Protein 5N85 (pdb70)

Radius of gyration: 13.78 Å; Cα contacts (8 Å, |Δi|>4): 335; chains: 2; bounding box: 25×38×35 Å

CATH classification: 2.40.50.140

InterPro domains:
  IPR004365 OB-fold nucleic acid binding domain, AA-tRNA synthetase-type [PF01336] (197-278)
  IPR004591 Replication factor A protein 1 [TIGR00617] (4-611)
  IPR007199 Replication factor-A protein 1, N-terminal [PF04057] (5-104)
  IPR007199 Replication factor-A protein 1, N-terminal [cd04477] (8-103)
  IPR012340 Nucleic acid-binding, OB-fold [G3DSA:2.40.50.140] (3-120)
  IPR012340 Nucleic acid-binding, OB-fold [G3DSA:2.40.50.140] (183-292)
  IPR012340 Nucleic acid-binding, OB-fold [G3DSA:2.40.50.140] (297-422)
  IPR012340 Nucleic acid-binding, OB-fold [G3DSA:2.40.50.140] (423-612)
  IPR012340 Nucleic acid-binding, OB-fold [SSF50249] (1-114)
  IPR012340 Nucleic acid-binding, OB-fold [SSF50249] (183-293)
  IPR012340 Nucleic acid-binding, OB-fold [SSF50249] (299-423)
  IPR012340 Nucleic acid-binding, OB-fold [SSF50249] (440-612)
  IPR013955 Replication factor A, C-terminal [PF08646] (461-606)
  IPR031657 Replication protein A, OB domain [PF16900] (305-402)
  IPR047192 Replication factor A, C-terminal, eukaryotes [cd04476] (447-611)

Organism: Homo sapiens (NCBI:txid9606)

GO terms:
  GO:0035861 site of double-strand break (C, IDA)
  GO:1990166 protein localization to site of double-strand break (P, IDA)
  GO:0140463 chromatin-protein adaptor activity (F, IDA)
  GO:0006281 DNA repair (P, IMP)
  GO:0016605 PML body (C, IDA)
  GO:0034502 protein localization to chromosome (P, IDA)
  GO:0005634 nucleus (C, IDA)
  GO:0003684 damaged DNA binding (F, IDA)
  GO:0003697 single-stranded DNA binding (F, IDA)
  GO:0005662 DNA replication factor A complex (C, IDA)
  GO:0006284 base-excision repair (P, IDA)
  GO:0005634 nucleus (C, EXP)
  GO:0006260 DNA replication (P, IMP)
  GO:0006289 nucleotide-excision repair (P, IMP)
  GO:0006298 mismatch repair (P, IMP)
  GO:0000723 telomere maintenance (P, IMP)
  GO:0000724 double-strand break repair via homologous recombination (P, IMP)
  GO:0005515 protein binding (F, IPI)
  GO:0006261 DNA-templated DNA replication (P, TAS)
  GO:0006310 DNA recombination (P, TAS)

Structure (mmCIF, N/CA/C/O backbone):
data_5N85
#
_entry.id   5N85
#
_cell.length_a   37.860
_cell.length_b   53.090
_cell.length_c   54.630
_cell.angle_alpha   90.000
_cell.angle_beta   90.000
_cell.angle_gamma   90.000
#
_symmetry.space_group_name_H-M   'P 21 21 21'
#
loop_
_entity.id
_entity.type
_entity.pdbx_description
1 polymer 'Replication protein A 70 kDa DNA-binding subunit'
2 polymer 'DNA-directed primase/polymerase protein'
3 water water
#
loop_
_atom_site.group_PDB
_atom_site.id
_atom_site.type_symbol
_atom_site.label_atom_id
_atom_site.label_alt_id
_atom_site.label_comp_id
_atom_site.label_asym_id
_atom_site.label_entity_id
_atom_site.label_seq_id
_atom_site.pdbx_PDB_ins_code
_atom_site.Cartn_x
_atom_site.Cartn_y
_atom_site.Cartn_z
_atom_site.occupancy
_atom_site.B_iso_or_equiv
_atom_site.auth_seq_id
_atom_site.auth_comp_id
_atom_site.auth_asym_id
_atom_site.auth_atom_id
_atom_site.pdbx_PDB_model_num
ATOM 1 N N . HIS A 1 3 ? 12.325 -19.863 -14.218 1.00 32.71 0 HIS A N 1
ATOM 2 C CA . HIS A 1 3 ? 11.594 -18.806 -14.906 1.00 30.51 0 HIS A CA 1
ATOM 3 C C . HIS A 1 3 ? 10.638 -18.117 -13.927 0.90 22.97 0 HIS A C 1
ATOM 4 O O . HIS A 1 3 ? 9.444 -17.989 -14.195 0.82 19.80 0 HIS A O 1
ATOM 11 N N . MET A 1 4 ? 11.181 -17.667 -12.790 1.00 16.76 1 MET A N 1
ATOM 12 C CA A MET A 1 4 ? 10.324 -17.087 -11.763 0.70 15.23 1 MET A CA 1
ATOM 13 C CA B MET A 1 4 ? 10.358 -17.063 -11.744 0.30 15.40 1 MET A CA 1
ATOM 14 C C . MET A 1 4 ? 9.675 -15.793 -12.228 1.00 15.07 1 MET A C 1
ATOM 15 O O . MET A 1 4 ? 8.556 -15.478 -11.806 1.00 13.33 1 MET A O 1
ATOM 24 N N . VAL A 1 5 ? 10.345 -15.034 -13.101 1.00 7.35 2 VAL A N 1
ATOM 25 C CA . VAL A 1 5 ? 9.775 -13.781 -13.577 1.00 10.59 2 VAL A CA 1
ATOM 26 C C . VAL A 1 5 ? 8.500 -14.019 -14.375 1.00 11.39 2 VAL A C 1
ATOM 27 O O . VAL A 1 5 ? 7.682 -13.104 -14.520 1.00 9.36 2 VAL A O 1
ATOM 31 N N . GLY A 1 6 ? 8.300 -15.237 -14.883 1.00 12.17 3 GLY A N 1
ATOM 32 C CA . GLY A 1 6 ? 7.055 -15.583 -15.548 1.00 11.93 3 GLY A CA 1
ATOM 33 C C . GLY A 1 6 ? 5.836 -15.538 -14.649 1.00 8.00 3 GLY A C 1
ATOM 34 O O . GLY A 1 6 ? 4.710 -15.531 -15.158 1.00 8.90 3 GLY A O 1
ATOM 35 N N . GLN A 1 7 ? 6.035 -15.505 -13.333 1.00 11.05 4 GLN A N 1
ATOM 36 C CA . GLN A 1 7 ? 4.931 -15.399 -12.392 1.00 10.54 4 GLN A CA 1
ATOM 37 C C . GLN A 1 7 ? 4.385 -13.981 -12.272 1.00 8.92 4 GLN A C 1
ATOM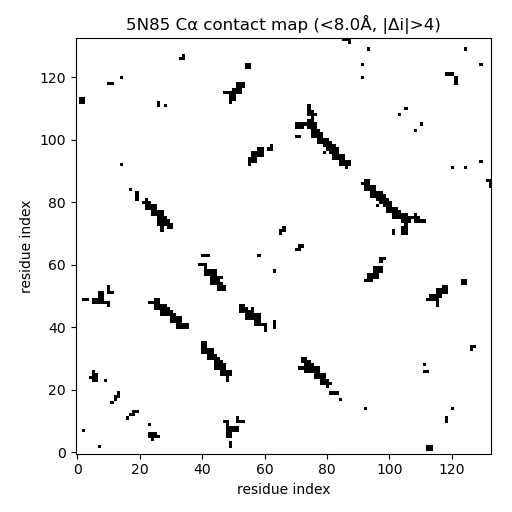 38 O O . GLN A 1 7 ? 3.306 -13.803 -11.696 1.00 9.20 4 GLN A O 1
ATOM 44 N N . LEU A 1 8 ? 5.092 -12.983 -12.801 1.00 7.85 5 LEU A N 1
ATOM 45 C CA . LEU A 1 8 ? 4.758 -11.577 -12.619 1.00 8.78 5 LEU A CA 1
ATOM 46 C C . LEU A 1 8 ? 4.254 -10.975 -13.927 1.00 8.15 5 LEU A C 1
ATOM 47 O O . LEU A 1 8 ? 4.662 -11.388 -15.016 1.00 9.24 5 LEU A O 1
ATOM 52 N N . SER A 1 9 ? 3.360 -9.991 -13.805 1.00 5.83 6 SER A N 1
ATOM 53 C CA . SER A 1 9 ? 2.746 -9.324 -14.955 1.00 9.85 6 SER A CA 1
ATOM 54 C C . SER A 1 9 ? 3.736 -8.325 -15.549 1.00 10.11 6 SER A C 1
ATOM 55 O O . SER A 1 9 ? 3.607 -7.108 -15.400 1.00 8.69 6 SER A O 1
ATOM 58 N N . ARG A 1 10 ? 4.739 -8.856 -16.249 1.00 6.13 7 ARG A N 1
ATOM 59 C CA . ARG A 1 10 ? 5.755 -8.003 -16.860 1.00 7.45 7 ARG A CA 1
ATOM 60 C C . ARG A 1 10 ? 5.115 -7.012 -17.823 1.00 9.42 7 ARG A C 1
ATOM 61 O O . ARG A 1 10 ? 4.373 -7.402 -18.727 1.00 8.65 7 ARG A O 1
ATOM 69 N N . GLY A 1 11 ? 5.410 -5.727 -17.621 1.00 9.30 8 GLY A N 1
ATOM 70 C CA . GLY A 1 11 ? 4.844 -4.656 -18.409 1.00 9.92 8 GLY A CA 1
ATOM 71 C C . GLY A 1 11 ? 3.621 -4.001 -17.804 1.00 13.14 8 GLY A C 1
ATOM 72 O O . GLY A 1 11 ? 3.146 -2.994 -18.345 1.00 11.38 8 GLY A O 1
ATOM 73 N N . ALA A 1 12 ? 3.093 -4.541 -16.702 1.00 6.10 9 ALA A N 1
ATOM 74 C CA . ALA A 1 12 ? 1.909 -3.947 -16.090 1.00 6.73 9 ALA A CA 1
ATOM 75 C C . ALA A 1 12 ? 2.188 -2.535 -15.592 1.00 8.45 9 ALA A C 1
ATOM 76 O O . ALA A 1 12 ? 1.340 -1.645 -15.721 1.00 11.19 9 ALA A O 1
ATOM 78 N N . ILE A 1 13 ? 3.367 -2.310 -15.010 1.00 8.73 10 ILE A N 1
ATOM 79 C CA . ILE A 1 13 ? 3.681 -0.986 -14.478 1.00 9.07 10 ILE A CA 1
ATOM 80 C C . ILE A 1 13 ? 3.672 0.047 -15.598 1.00 9.37 10 ILE A C 1
ATOM 81 O O . ILE A 1 13 ? 3.053 1.111 -15.480 1.00 10.79 10 ILE A O 1
ATOM 86 N N . ALA A 1 14 ? 4.321 -0.270 -16.721 1.00 10.28 11 ALA A N 1
ATOM 87 C CA . ALA A 1 14 ? 4.322 0.652 -17.853 1.00 12.83 11 ALA A CA 1
ATOM 88 C C . ALA A 1 14 ? 2.912 0.883 -18.384 1.00 12.44 11 ALA A C 1
ATOM 89 O O . ALA A 1 14 ? 2.556 2.010 -18.746 1.00 11.48 11 ALA A O 1
ATOM 91 N N . ALA A 1 15 ? 2.091 -0.170 -18.435 1.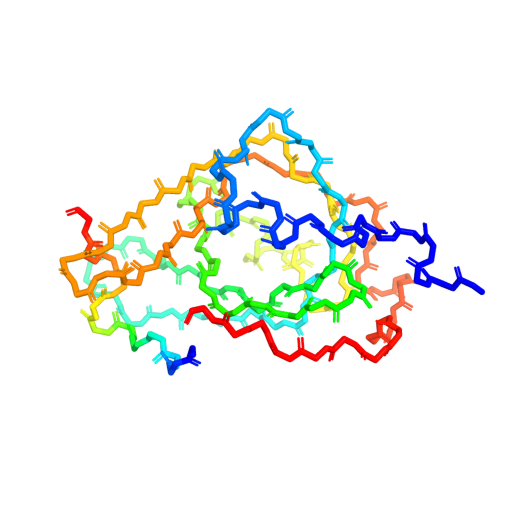00 11.22 12 ALA A N 1
ATOM 92 C CA . ALA A 1 15 ? 0.718 -0.010 -18.909 1.00 11.91 12 ALA A CA 1
ATOM 93 C C . ALA A 1 15 ? -0.083 0.905 -17.990 1.00 12.61 12 ALA A C 1
ATOM 94 O O . ALA A 1 15 ? -0.878 1.729 -18.458 1.00 13.94 12 ALA A O 1
ATOM 96 N N . ILE A 1 16 ? 0.110 0.771 -16.677 1.00 6.55 13 ILE A N 1
ATOM 97 C CA . ILE A 1 16 ? -0.588 1.635 -15.729 1.00 13.70 13 ILE A CA 1
ATOM 98 C C . ILE A 1 16 ? -0.146 3.080 -15.907 1.00 16.67 13 ILE A C 1
ATOM 99 O O . ILE A 1 16 ? -0.971 3.995 -16.011 1.00 15.20 13 ILE A O 1
ATOM 104 N N . MET A 1 17 ? 1.168 3.303 -15.958 1.00 12.65 14 MET A N 1
ATOM 105 C CA . MET A 1 17 ? 1.700 4.660 -15.956 1.00 14.01 14 MET A CA 1
ATOM 106 C C . MET A 1 17 ? 1.554 5.351 -17.307 1.00 17.46 14 MET A C 1
ATOM 107 O O . MET A 1 17 ? 1.380 6.574 -17.350 1.00 20.39 14 MET A O 1
ATOM 112 N N . GLN A 1 18 ? 1.618 4.603 -18.409 1.00 17.27 15 GLN A N 1
ATOM 113 C CA . GLN A 1 18 ? 1.566 5.213 -19.734 1.00 24.65 15 GLN A CA 1
ATOM 114 C C . GLN A 1 18 ? 0.157 5.251 -20.315 1.00 29.04 15 GLN A C 1
ATOM 115 O O . GLN A 1 18 ? -0.240 6.263 -20.901 1.00 33.65 15 GLN A O 1
ATOM 121 N N . LYS A 1 19 ? -0.608 4.170 -20.174 1.00 28.13 16 LYS A N 1
ATOM 122 C CA . LYS A 1 19 ? -1.930 4.086 -20.780 1.00 27.74 16 LYS A CA 1
ATOM 123 C C . LYS A 1 19 ? -3.058 4.459 -19.829 1.00 26.64 16 LYS A C 1
ATOM 124 O O . LYS A 1 19 ? -4.189 4.650 -20.28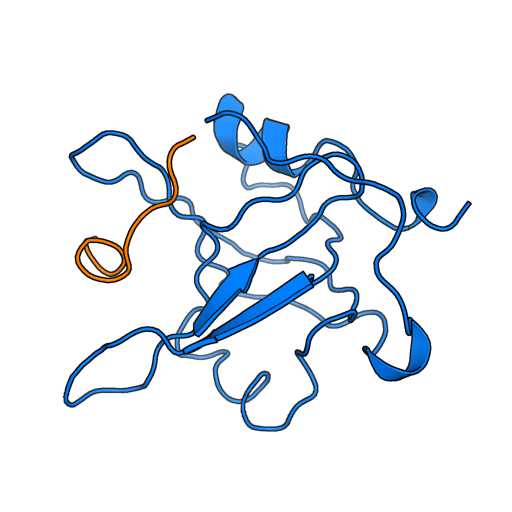5 1.00 28.80 16 LYS A O 1
ATOM 130 N N . GLY A 1 20 ? -2.786 4.572 -18.532 1.00 25.58 17 GLY A N 1
ATOM 131 C CA . GLY A 1 20 ? -3.862 4.754 -17.580 1.00 25.71 17 GLY A CA 1
ATOM 132 C C . GLY A 1 20 ? -4.750 3.546 -17.414 1.00 26.41 17 GLY A C 1
ATOM 133 O O . GLY A 1 20 ? -5.818 3.656 -16.803 1.00 25.28 17 GLY A O 1
ATOM 134 N N . ASP A 1 21 ? -4.339 2.400 -17.954 1.00 27.21 18 ASP A N 1
ATOM 135 C CA . ASP A 1 21 ? -5.084 1.154 -17.839 1.00 29.13 18 ASP A CA 1
ATOM 136 C C . ASP A 1 21 ? -5.315 0.798 -16.379 1.00 29.77 18 ASP A C 1
ATOM 137 O O . ASP A 1 21 ? -4.361 0.636 -15.612 1.00 30.17 18 ASP A O 1
ATOM 142 N N . THR A 1 22 ? -6.588 0.686 -15.990 1.00 28.76 19 THR A N 1
ATOM 143 C CA . THR A 1 22 ? -6.938 0.229 -14.651 1.00 33.55 19 THR A CA 1
ATOM 144 C C . THR A 1 22 ? -7.921 -0.936 -14.666 1.00 32.13 19 THR A C 1
ATOM 145 O O . THR A 1 22 ? -8.457 -1.290 -13.610 1.00 33.83 19 THR A O 1
ATOM 149 N N . ASN A 1 23 ? -8.170 -1.542 -15.826 1.00 28.46 20 ASN A N 1
ATOM 150 C CA . ASN A 1 23 ? -8.980 -2.750 -15.902 1.00 28.83 20 ASN A CA 1
ATOM 151 C C . ASN A 1 23 ? -8.161 -4.016 -15.704 1.00 26.93 20 ASN A C 1
ATOM 152 O O . ASN A 1 23 ? -8.741 -5.094 -15.533 1.00 33.37 20 ASN A O 1
ATOM 157 N N . ILE A 1 24 ? -6.833 -3.913 -15.733 1.00 18.98 21 ILE A N 1
ATOM 158 C CA . ILE A 1 24 ? -5.996 -5.087 -15.541 1.00 10.98 21 ILE A CA 1
ATOM 159 C C . ILE A 1 24 ? -5.994 -5.486 -14.069 1.00 10.01 21 ILE A C 1
ATOM 160 O O . ILE A 1 24 ? -6.284 -4.686 -13.170 1.00 9.28 21 ILE A O 1
ATOM 165 N N . LYS A 1 25 ? -5.657 -6.747 -13.816 1.00 8.52 22 LYS A N 1
ATOM 166 C CA . LYS A 1 25 ? -5.486 -7.253 -12.459 1.00 9.35 22 LYS A CA 1
ATOM 167 C C . LYS A 1 25 ? -4.077 -7.816 -12.334 1.00 8.69 22 LYS A C 1
ATOM 168 O O . LYS A 1 25 ? -3.881 -9.037 -12.294 1.00 5.64 22 LYS A O 1
ATOM 174 N N . PRO A 1 26 ? -3.068 -6.946 -12.270 1.00 8.99 23 PRO A N 1
ATOM 175 C CA . PRO A 1 26 ? -1.694 -7.423 -12.455 1.00 7.50 23 PRO A CA 1
ATOM 176 C C . PRO A 1 26 ? -1.192 -8.187 -11.246 1.00 7.84 23 PRO A C 1
ATOM 177 O O . PRO A 1 26 ? -1.593 -7.941 -10.108 1.00 7.72 23 PRO A O 1
ATOM 181 N N . ILE A 1 27 ? -0.274 -9.106 -11.502 1.00 9.08 24 ILE A N 1
ATOM 182 C CA . ILE A 1 27 ? 0.389 -9.864 -10.452 1.00 7.05 24 ILE A CA 1
ATOM 183 C C . ILE A 1 27 ? 1.758 -9.245 -10.220 1.00 6.28 24 ILE A C 1
ATOM 184 O O . ILE A 1 27 ? 2.599 -9.213 -11.128 1.00 6.41 24 ILE A O 1
ATOM 189 N N . LEU A 1 28 ? 1.977 -8.753 -9.005 1.00 5.60 25 LEU A N 1
ATOM 190 C CA . LEU A 1 28 ? 3.152 -7.967 -8.669 1.00 10.17 25 LEU A CA 1
ATOM 191 C C . LEU A 1 28 ? 3.852 -8.580 -7.465 1.00 5.77 25 LEU A C 1
ATOM 192 O O . LEU A 1 28 ? 3.254 -9.334 -6.696 1.00 11.69 25 LEU A O 1
ATOM 197 N N . GLN A 1 29 ? 5.126 -8.237 -7.296 1.00 5.90 26 GLN A N 1
ATOM 198 C CA . GLN A 1 29 ? 5.872 -8.616 -6.104 1.00 7.24 26 GLN A CA 1
ATOM 199 C C . GLN A 1 29 ? 6.162 -7.371 -5.278 1.00 7.88 26 GLN A C 1
ATOM 200 O O . GLN A 1 29 ? 6.594 -6.345 -5.817 1.00 6.22 26 GLN A O 1
ATOM 206 N N . VAL A 1 30 ? 5.899 -7.463 -3.978 1.00 8.30 27 VAL A N 1
ATOM 207 C CA . VAL A 1 30 ? 6.310 -6.423 -3.046 1.00 6.98 27 VAL A CA 1
ATOM 208 C C . VAL A 1 30 ? 7.818 -6.509 -2.855 1.00 9.44 27 VAL A C 1
ATOM 209 O O . VAL A 1 30 ? 8.350 -7.557 -2.471 1.00 12.39 27 VAL A O 1
ATOM 213 N N . ILE A 1 31 ? 8.515 -5.409 -3.129 1.00 8.42 28 ILE A N 1
ATOM 214 C CA . ILE A 1 31 ? 9.945 -5.336 -2.848 1.00 9.70 28 ILE A CA 1
ATOM 215 C C . ILE A 1 31 ? 10.199 -4.730 -1.476 1.00 11.64 28 ILE A C 1
ATOM 216 O O . ILE A 1 31 ? 11.037 -5.221 -0.717 1.00 11.66 28 ILE A O 1
ATOM 221 N N . ASN A 1 32 ? 9.473 -3.668 -1.137 1.00 9.19 29 ASN A N 1
ATOM 222 C CA . ASN A 1 32 ? 9.649 -3.001 0.141 1.00 12.29 29 ASN A CA 1
ATOM 223 C C . ASN A 1 32 ? 8.337 -2.350 0.549 1.00 8.95 29 ASN A C 1
ATOM 224 O O . ASN A 1 32 ? 7.543 -1.932 -0.298 1.00 7.33 29 ASN A O 1
ATOM 229 N N . ILE A 1 33 ? 8.113 -2.296 1.858 1.00 11.64 30 ILE A N 1
ATOM 230 C CA . ILE A 1 33 ? 7.010 -1.560 2.460 1.00 16.08 30 ILE A CA 1
ATOM 231 C C . ILE A 1 33 ? 7.584 -0.719 3.585 1.00 17.84 30 ILE A C 1
ATOM 232 O O . ILE A 1 33 ? 8.430 -1.191 4.353 1.00 20.76 30 ILE A O 1
ATOM 237 N N . ARG A 1 34 ? 7.125 0.521 3.691 1.00 12.82 31 ARG A N 1
ATOM 238 C CA . ARG A 1 34 ? 7.492 1.313 4.851 1.00 20.12 31 ARG A CA 1
ATOM 239 C C . ARG A 1 34 ? 6.357 2.257 5.170 1.00 19.80 31 ARG A C 1
ATOM 240 O O . ARG A 1 34 ? 5.615 2.671 4.264 1.00 19.80 31 ARG A O 1
ATOM 248 N N . PRO A 1 35 ? 6.164 2.608 6.438 1.00 18.73 32 PRO A N 1
ATOM 249 C CA . PRO A 1 35 ? 5.193 3.644 6.768 1.00 17.63 32 PRO A CA 1
ATOM 250 C C . PRO A 1 35 ? 5.706 4.996 6.312 1.00 21.93 32 PRO A C 1
ATOM 251 O O . PRO A 1 35 ? 6.911 5.256 6.285 1.00 24.49 32 PRO A O 1
ATOM 255 N N . ILE A 1 36 ? 4.781 5.855 5.933 1.00 20.78 33 ILE A N 1
ATOM 256 C CA . ILE A 1 36 ? 5.134 7.212 5.555 1.00 29.86 33 ILE A CA 1
ATOM 257 C C . ILE A 1 36 ? 4.634 8.154 6.639 1.00 35.42 33 ILE A C 1
ATOM 258 O O . ILE A 1 36 ? 3.630 7.887 7.310 1.00 34.21 33 ILE A O 1
ATOM 263 N N . THR A 1 37 ? 5.358 9.256 6.818 1.00 40.24 34 THR A N 1
ATOM 264 C CA . THR A 1 37 ? 5.026 10.214 7.865 1.00 47.33 34 THR A CA 1
ATOM 265 C C . THR A 1 37 ? 3.646 10.805 7.620 1.00 55.07 34 THR A C 1
ATOM 266 O O . THR A 1 37 ? 3.396 11.421 6.578 1.00 52.51 34 THR A O 1
ATOM 270 N N . THR A 1 38 ? 2.752 10.618 8.589 1.00 66.32 35 THR A N 1
ATOM 271 C CA . THR A 1 38 ? 1.344 10.968 8.439 1.00 77.02 35 THR A CA 1
ATOM 272 C C . THR A 1 38 ? 0.970 12.142 9.337 1.00 84.37 35 THR A C 1
ATOM 273 O O . THR A 1 38 ? 0.746 13.251 8.847 1.00 83.96 35 THR A O 1
ATOM 277 N N . GLY A 1 39 ? 0.899 11.923 10.646 1.00 92.03 36 GLY A N 1
ATOM 278 C CA . GLY A 1 39 ? 0.314 12.822 11.612 1.00 95.19 36 GLY A CA 1
ATOM 279 C C . GLY A 1 39 ? -0.606 12.041 12.522 1.00 97.34 36 GLY A C 1
ATOM 280 O O . GLY A 1 39 ? -0.449 10.828 12.701 1.00 99.30 36 GLY A O 1
ATOM 281 N N . ASN A 1 40 ? -1.586 12.732 13.100 1.00 97.64 37 ASN A N 1
ATOM 282 C CA . ASN A 1 40 ? -2.550 12.090 13.995 1.00 95.93 37 ASN A CA 1
ATOM 283 C C . ASN A 1 40 ? -3.732 11.615 13.161 1.00 94.20 37 ASN A C 1
ATOM 284 O O . ASN A 1 40 ? -4.703 12.342 12.944 1.00 95.22 37 ASN A O 1
ATOM 286 N N . SER A 1 41 ? -3.643 10.370 12.699 1.00 90.32 38 SER A N 1
ATOM 287 C CA . SER A 1 41 ? -4.605 9.705 11.831 1.00 83.42 38 SER A CA 1
ATOM 288 C C . SER A 1 41 ? -4.063 8.304 11.556 1.00 73.52 38 SER A C 1
ATOM 289 O O . SER A 1 41 ? -2.946 7.991 11.989 1.00 73.44 38 SER A O 1
ATOM 292 N N . PRO A 1 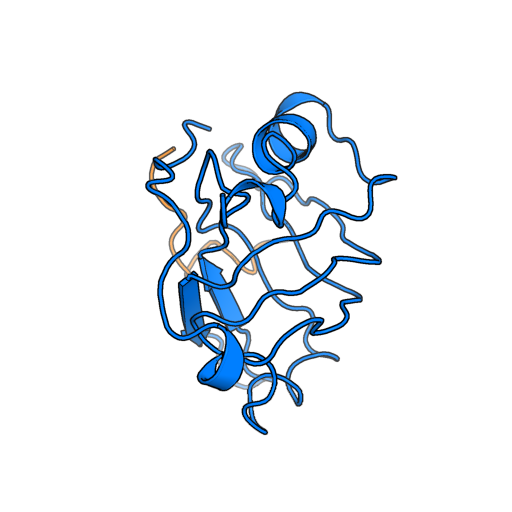42 ? -4.813 7.432 10.880 1.00 62.45 39 PRO A N 1
ATOM 293 C CA . PRO A 1 42 ? -4.279 6.104 10.546 1.00 52.32 39 PRO A CA 1
ATOM 294 C C . PRO A 1 42 ? -2.956 6.203 9.826 1.00 40.19 39 PRO A C 1
ATOM 295 O O . PRO A 1 42 ? -2.741 7.123 9.020 1.00 35.61 39 PRO A O 1
ATOM 299 N N . PRO A 1 43 ? -2.028 5.288 10.098 1.00 34.20 40 PRO A N 1
ATOM 300 C CA . PRO A 1 43 ? -0.779 5.258 9.336 1.00 28.28 40 PRO A CA 1
ATOM 301 C C . PRO A 1 43 ? -1.052 4.923 7.880 1.00 21.74 40 PRO A C 1
ATOM 302 O O . PRO A 1 43 ? -2.044 4.274 7.546 1.00 23.78 40 PRO A O 1
ATOM 306 N N . ARG A 1 44 ? -0.164 5.390 7.008 1.00 17.71 41 ARG A N 1
ATOM 307 C CA . ARG A 1 44 ? -0.210 5.061 5.594 1.00 20.20 41 ARG A CA 1
ATOM 308 C C . ARG A 1 44 ? 1.039 4.279 5.221 1.00 19.65 41 ARG A C 1
ATOM 309 O O . ARG A 1 44 ? 2.114 4.482 5.796 1.00 26.66 41 ARG A O 1
ATOM 317 N N . TYR A 1 45 ? 0.892 3.382 4.253 1.00 15.05 42 TYR A N 1
ATOM 318 C CA . TYR A 1 45 ? 1.974 2.503 3.838 1.00 18.18 42 TYR A CA 1
ATOM 319 C C . TYR A 1 45 ? 2.267 2.709 2.362 1.00 16.39 42 TYR A C 1
ATOM 320 O O . TYR A 1 45 ? 1.352 2.711 1.530 1.00 17.00 42 TYR A O 1
ATOM 329 N N . ARG A 1 46 ? 3.544 2.897 2.056 1.00 9.06 43 ARG A N 1
ATOM 330 C CA . ARG A 1 46 ? 4.051 3.056 0.704 1.00 12.56 43 ARG A CA 1
ATOM 331 C C . ARG A 1 46 ? 4.793 1.789 0.309 1.00 11.70 43 ARG A C 1
ATOM 332 O O . ARG A 1 46 ? 5.481 1.183 1.137 1.00 11.86 43 ARG A O 1
ATOM 340 N N . LEU A 1 47 ? 4.664 1.391 -0.951 1.00 11.33 44 LEU A N 1
ATOM 341 C CA . LEU A 1 47 ? 5.240 0.137 -1.408 1.00 10.29 44 LEU A CA 1
ATOM 342 C C . LEU A 1 47 ? 6.132 0.367 -2.616 1.00 11.91 44 LEU A C 1
ATOM 343 O O . LEU A 1 47 ? 5.789 1.134 -3.520 1.00 12.44 44 LEU A O 1
ATOM 348 N N . LEU A 1 48 ? 7.290 -0.288 -2.608 1.00 9.95 45 LEU A N 1
ATOM 349 C CA . LEU A 1 48 ? 8.098 -0.469 -3.808 1.00 9.78 45 LEU A CA 1
ATOM 350 C C . LEU A 1 48 ? 7.681 -1.804 -4.415 1.00 8.72 45 LEU A C 1
ATOM 351 O O . LEU A 1 48 ? 7.943 -2.861 -3.834 1.00 8.62 45 LEU A O 1
ATOM 356 N N . MET A 1 49 ? 7.002 -1.759 -5.556 1.00 11.40 46 MET A N 1
ATOM 357 C CA A MET A 1 49 ? 6.499 -2.973 -6.174 0.27 8.86 46 MET A CA 1
ATOM 358 C CA B MET A 1 49 ? 6.448 -2.937 -6.210 0.73 8.53 46 MET A CA 1
ATOM 359 C C . MET A 1 49 ? 7.203 -3.231 -7.499 1.00 9.64 46 MET A C 1
ATOM 360 O O . MET A 1 49 ? 7.769 -2.329 -8.119 1.00 9.65 46 MET A O 1
ATOM 369 N N . SER A 1 50 ? 7.173 -4.495 -7.911 1.00 6.36 47 SER A N 1
ATOM 370 C CA . SER A 1 50 ? 7.840 -4.952 -9.120 1.00 7.78 47 SER A CA 1
ATOM 371 C C . SER A 1 50 ? 6.872 -5.769 -9.960 1.00 7.54 47 SER A C 1
ATOM 372 O O . SER A 1 50 ? 6.072 -6.541 -9.424 1.00 9.64 47 SER A O 1
ATOM 375 N N . ASP A 1 51 ? 6.944 -5.598 -11.280 1.00 7.86 48 ASP A N 1
ATOM 376 C CA . ASP A 1 51 ? 6.200 -6.450 -12.199 1.00 9.19 48 ASP A CA 1
ATOM 377 C C . ASP A 1 51 ? 7.112 -7.430 -12.928 1.00 12.69 48 ASP A C 1
ATOM 378 O O . ASP A 1 51 ? 6.702 -8.032 -13.922 1.00 13.17 48 ASP A O 1
ATOM 383 N N . GLY A 1 52 ? 8.344 -7.598 -12.452 1.00 14.10 49 GLY A N 1
ATOM 384 C CA . GLY A 1 52 ? 9.322 -8.432 -13.103 1.00 12.74 49 GLY A CA 1
ATOM 385 C C . GLY A 1 52 ? 10.215 -7.697 -14.082 1.00 16.35 49 GLY A C 1
ATOM 386 O O . GLY A 1 52 ? 11.368 -8.096 -14.272 1.00 17.86 49 GLY A O 1
ATOM 387 N N . LEU A 1 53 ? 9.708 -6.637 -14.711 1.00 16.74 50 LEU A N 1
ATOM 388 C CA . LEU A 1 53 ? 10.489 -5.790 -15.604 1.00 15.17 50 LEU A CA 1
ATOM 389 C C . LEU A 1 53 ? 10.892 -4.478 -14.948 1.00 14.48 50 LEU A C 1
ATOM 390 O O . LEU A 1 53 ? 12.055 -4.072 -15.029 1.00 16.14 50 LEU A O 1
ATOM 395 N N . ASN A 1 54 ? 9.941 -3.801 -14.312 1.00 11.62 51 ASN A N 1
ATOM 396 C CA . ASN A 1 54 ? 10.177 -2.522 -13.667 1.00 10.84 51 ASN A CA 1
ATOM 397 C C . ASN A 1 54 ? 9.820 -2.598 -12.191 1.00 12.54 51 ASN A C 1
ATOM 398 O O . ASN A 1 54 ? 9.016 -3.431 -11.763 1.00 8.95 51 ASN A O 1
ATOM 403 N N . THR A 1 55 ? 10.431 -1.708 -11.418 1.00 12.71 52 THR A N 1
ATOM 404 C CA . THR A 1 55 ? 9.959 -1.380 -10.085 1.00 13.61 52 THR A CA 1
ATOM 405 C C . THR A 1 55 ? 9.381 0.028 -10.091 1.00 15.49 52 THR A C 1
ATOM 406 O O . THR A 1 55 ? 9.695 0.851 -10.957 1.00 13.93 52 THR A O 1
ATOM 410 N N . LEU A 1 56 ? 8.523 0.294 -9.111 1.00 13.94 53 LEU A N 1
ATOM 411 C CA . LEU A 1 56 ? 7.900 1.601 -8.971 1.00 12.28 53 LEU A CA 1
ATOM 412 C C . LEU A 1 56 ? 7.656 1.839 -7.491 1.00 10.08 53 LEU A C 1
ATOM 413 O O . LEU A 1 56 ? 7.077 0.986 -6.813 1.00 8.34 53 LEU A O 1
ATOM 418 N N . SER A 1 57 ? 8.118 2.981 -6.990 1.00 10.69 54 SER A N 1
ATOM 419 C CA . SER A 1 57 ? 8.008 3.293 -5.573 1.00 12.77 54 SER A CA 1
ATOM 420 C C . SER A 1 57 ? 6.780 4.127 -5.239 1.00 11.86 54 SER A C 1
ATOM 421 O O . SER A 1 57 ? 6.594 4.488 -4.073 1.00 16.22 54 SER A O 1
ATOM 424 N N . SER A 1 58 ? 5.926 4.421 -6.220 1.00 9.26 55 SER A N 1
ATOM 425 C CA A SER A 1 58 ? 4.801 5.327 -6.028 0.44 11.35 55 SER A CA 1
ATOM 426 C CA B SER A 1 58 ? 4.800 5.326 -6.037 0.56 11.38 55 SER A CA 1
ATOM 427 C C . SER A 1 58 ? 3.493 4.594 -5.752 1.00 12.37 55 SER A C 1
ATOM 428 O O . SER A 1 58 ? 2.416 5.089 -6.104 1.00 14.85 55 SER A O 1
ATOM 433 N N . PHE A 1 59 ? 3.561 3.428 -5.117 1.00 11.35 56 PHE A N 1
ATOM 434 C CA . PHE A 1 59 ? 2.363 2.698 -4.728 1.00 10.63 56 PHE A CA 1
ATOM 435 C C . PHE A 1 59 ? 1.995 3.051 -3.294 1.00 11.03 56 PHE A C 1
ATOM 436 O O . PHE A 1 59 ? 2.859 3.068 -2.409 1.00 16.47 56 PHE A O 1
ATOM 444 N N . MET A 1 60 ? 0.719 3.342 -3.069 1.00 14.20 57 MET A N 1
ATOM 445 C CA A MET A 1 60 ? 0.185 3.624 -1.745 0.66 16.77 57 MET A CA 1
ATOM 446 C CA B MET A 1 60 ? 0.203 3.607 -1.737 0.34 16.59 57 MET A CA 1
ATOM 447 C C . MET A 1 60 ? -0.907 2.616 -1.427 1.00 16.18 57 MET A C 1
ATOM 448 O O . MET A 1 60 ? -1.699 2.253 -2.303 1.00 13.59 57 MET A O 1
ATOM 457 N N . LEU A 1 61 ? -0.944 2.165 -0.181 1.00 14.97 58 LEU A N 1
ATOM 458 C CA . LEU A 1 61 ? -1.949 1.217 0.267 1.00 16.01 58 LEU A CA 1
ATOM 459 C C . LEU A 1 61 ? -3.140 1.975 0.837 1.00 15.06 58 LEU A C 1
ATOM 460 O O . LEU A 1 61 ? -2.967 2.883 1.655 1.00 13.65 58 LEU A O 1
ATOM 465 N N . ALA A 1 62 ? -4.343 1.618 0.388 1.00 15.60 59 ALA A N 1
ATOM 466 C CA . ALA A 1 62 ? -5.547 2.156 1.007 1.00 16.81 59 ALA A CA 1
ATOM 467 C C . ALA A 1 62 ? -5.575 1.784 2.485 1.00 15.84 59 ALA A C 1
ATOM 468 O O . ALA A 1 62 ? -5.154 0.689 2.870 1.00 11.32 59 ALA A O 1
ATOM 470 N N . THR A 1 63 ? -6.079 2.705 3.314 1.00 17.28 60 THR A N 1
ATOM 471 C CA A THR A 1 63 ? -6.053 2.512 4.763 0.78 18.52 60 THR A CA 1
ATOM 472 C CA B THR A 1 63 ? -6.021 2.494 4.756 0.22 18.32 60 THR A CA 1
ATOM 473 C C . THR A 1 63 ? -6.794 1.251 5.183 1.00 18.57 60 THR A C 1
ATOM 474 O O . THR A 1 63 ? -6.434 0.620 6.183 1.00 17.89 60 THR A O 1
ATOM 481 N N . GLN A 1 64 ? -7.840 0.876 4.445 1.00 18.87 61 GLN A N 1
ATOM 482 C CA . GLN A 1 64 ? -8.599 -0.319 4.793 1.00 18.64 61 GLN A CA 1
ATOM 483 C C . GLN A 1 64 ? -7.790 -1.599 4.635 1.00 16.86 61 GLN A C 1
ATOM 484 O O . GLN A 1 64 ? -8.213 -2.643 5.143 1.00 20.45 61 GLN A O 1
ATOM 490 N N . LEU A 1 65 ? -6.650 -1.549 3.950 1.00 12.73 62 LEU A N 1
ATOM 491 C CA . LEU A 1 65 ? -5.776 -2.704 3.806 1.00 9.12 62 LEU A CA 1
ATOM 492 C C . LEU A 1 65 ? -4.622 -2.704 4.800 1.00 11.59 62 LEU A C 1
ATOM 493 O O . LEU A 1 65 ? -3.790 -3.615 4.759 1.00 10.80 62 LEU A O 1
ATOM 498 N N . ASN A 1 66 ? -4.551 -1.708 5.684 1.00 10.86 63 ASN A N 1
ATOM 499 C CA . ASN A 1 66 ? -3.503 -1.677 6.704 1.00 12.09 63 ASN A CA 1
ATOM 500 C C . ASN A 1 66 ? -3.357 -2.973 7.499 1.00 13.02 63 ASN A C 1
ATOM 501 O O . ASN A 1 66 ? -2.208 -3.354 7.784 1.00 11.73 63 ASN A O 1
ATOM 506 N N . PRO A 1 67 ? -4.426 -3.682 7.896 1.00 14.65 64 PRO A N 1
ATOM 507 C CA . PRO A 1 67 ? -4.217 -4.937 8.639 1.00 15.41 64 PRO A CA 1
ATOM 508 C C . PRO A 1 67 ? -3.331 -5.946 7.925 1.00 12.81 64 PRO A C 1
ATOM 509 O O . PRO A 1 67 ? -2.628 -6.712 8.596 1.00 11.05 64 PRO A O 1
ATOM 513 N N . LEU A 1 68 ? -3.339 -5.976 6.589 1.00 11.94 65 LEU A N 1
ATOM 514 C CA A LEU A 1 68 ? -2.503 -6.934 5.870 0.47 12.69 65 LEU A CA 1
ATOM 515 C CA B LEU A 1 68 ? -2.504 -6.933 5.869 0.53 12.69 65 LEU A CA 1
ATOM 516 C C . LEU A 1 68 ? -1.023 -6.698 6.141 1.00 13.80 65 LEU A C 1
ATOM 517 O O . LEU A 1 68 ? -0.243 -7.656 6.204 1.00 12.04 65 LEU A O 1
ATOM 526 N N . VAL A 1 69 ? -0.621 -5.437 6.302 1.00 15.04 66 VAL A N 1
ATOM 527 C CA . VAL A 1 69 ? 0.766 -5.111 6.617 1.00 12.91 66 VAL A CA 1
ATOM 528 C C . VAL A 1 69 ? 1.036 -5.302 8.102 1.00 13.58 66 VAL A C 1
ATOM 529 O O . VAL A 1 69 ? 2.070 -5.854 8.495 1.00 15.32 66 VAL A O 1
ATOM 533 N N . GLU A 1 70 ? 0.108 -4.861 8.948 1.00 11.63 67 GLU A N 1
ATOM 534 C CA . GLU A 1 70 ? 0.325 -4.885 10.385 1.00 12.56 67 GLU A CA 1
ATOM 535 C C . GLU A 1 70 ? 0.212 -6.283 10.977 1.00 10.23 67 GLU A C 1
ATOM 536 O O . GLU A 1 70 ? 0.742 -6.519 12.067 0.76 8.98 67 GLU A O 1
ATOM 542 N N . GLU A 1 71 ? -0.441 -7.215 10.285 1.00 10.06 68 GLU A N 1
ATOM 543 C CA . GLU A 1 71 ? -0.437 -8.616 10.685 1.00 12.26 68 GLU A CA 1
ATOM 544 C C . GLU A 1 71 ? 0.511 -9.456 9.837 1.00 14.28 68 GLU A C 1
ATOM 545 O O . GLU A 1 71 ? 0.541 -10.682 9.985 1.00 12.99 68 GLU A O 1
ATOM 551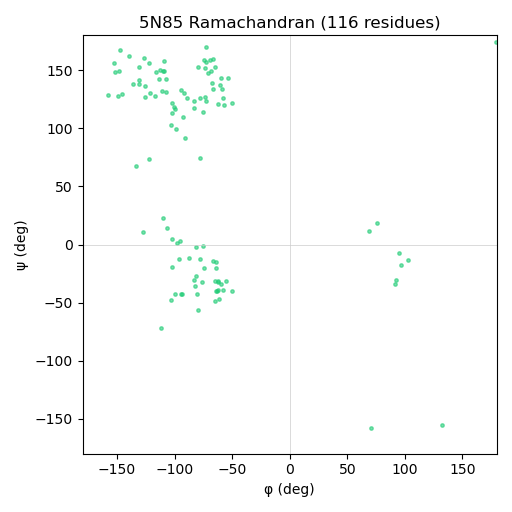 N N . GLU A 1 72 ? 1.268 -8.816 8.941 1.00 16.92 69 GLU A N 1
ATOM 552 C CA . GLU A 1 72 ? 2.449 -9.363 8.275 1.00 17.15 69 GLU A CA 1
ATOM 553 C C . GLU A 1 72 ? 2.139 -10.368 7.171 1.00 20.90 69 GLU A C 1
ATOM 554 O O . GLU A 1 72 ? 3.032 -11.127 6.778 1.00 23.71 69 GLU A O 1
ATOM 560 N N . GLN A 1 73 ? 0.914 -10.410 6.637 1.00 15.55 70 GLN A N 1
ATOM 561 C CA . GLN A 1 73 ? 0.698 -11.241 5.455 1.00 18.54 70 GLN A CA 1
ATOM 562 C C . GLN A 1 73 ? 1.143 -10.532 4.185 1.00 17.09 70 GLN A C 1
ATOM 563 O O . GLN A 1 73 ? 1.500 -11.193 3.204 1.00 14.92 70 GLN A O 1
ATOM 569 N N . LEU A 1 74 ? 1.126 -9.201 4.185 1.00 16.23 71 LEU A N 1
ATOM 570 C CA . LEU A 1 74 ? 1.635 -8.394 3.080 1.00 13.87 71 LEU A CA 1
ATOM 571 C C . LEU A 1 74 ? 2.993 -7.851 3.510 1.00 16.02 71 LEU A C 1
ATOM 572 O O . LEU A 1 74 ? 3.074 -6.904 4.297 1.00 17.59 71 LEU A O 1
ATOM 577 N N . SER A 1 75 ? 4.063 -8.453 2.998 1.00 13.74 72 SER A N 1
ATOM 578 C CA . SER A 1 75 ? 5.405 -8.059 3.397 1.00 16.20 72 SER A CA 1
ATOM 579 C C . SER A 1 75 ? 6.354 -8.233 2.220 1.00 14.80 72 SER A C 1
ATOM 580 O O . SER A 1 75 ? 6.020 -8.857 1.211 1.00 10.92 72 SER A O 1
ATOM 583 N N . SER A 1 76 ? 7.551 -7.665 2.373 1.00 12.16 73 SER A N 1
ATOM 584 C CA A SER A 1 76 ? 8.558 -7.714 1.322 0.70 12.63 73 SER A CA 1
ATOM 585 C CA B SER A 1 76 ? 8.562 -7.716 1.324 0.30 12.84 73 SER A CA 1
ATOM 586 C C . SER A 1 76 ? 8.795 -9.145 0.857 1.00 14.51 73 SER A C 1
ATOM 587 O O . SER A 1 76 ? 8.978 -10.051 1.674 1.00 13.82 73 SER A O 1
ATOM 592 N N . ASN A 1 77 ? 8.781 -9.324 -0.472 1.00 10.71 74 ASN A N 1
ATOM 593 C CA . ASN A 1 77 ? 9.023 -10.552 -1.233 1.00 7.21 74 ASN A CA 1
ATOM 594 C C . ASN A 1 77 ? 7.729 -11.265 -1.608 1.00 8.34 74 ASN A C 1
ATOM 595 O O . ASN A 1 77 ? 7.737 -12.115 -2.503 1.00 10.30 74 ASN A O 1
ATOM 600 N N . CYS A 1 78 ? 6.615 -10.943 -0.953 1.00 8.76 75 CYS A N 1
ATOM 601 C CA . CYS A 1 78 ? 5.392 -11.665 -1.274 1.00 9.75 75 CYS A CA 1
ATOM 602 C C . CYS A 1 78 ? 4.903 -11.290 -2.673 1.00 9.23 75 CYS A C 1
ATOM 603 O O . CYS A 1 78 ? 5.265 -10.250 -3.232 1.00 7.41 75 CYS A O 1
ATOM 606 N N . VAL A 1 79 ? 4.091 -12.174 -3.249 1.00 6.83 76 VAL A N 1
ATOM 607 C CA . VAL A 1 79 ? 3.540 -11.999 -4.589 1.00 5.95 76 VAL A CA 1
ATOM 608 C C . VAL A 1 79 ? 2.029 -11.856 -4.466 1.00 8.83 76 VAL A C 1
ATOM 609 O O . VAL A 1 79 ? 1.365 -12.706 -3.861 1.00 5.93 76 VAL A O 1
ATOM 613 N N A CYS A 1 80 ? 1.486 -10.784 -5.046 0.63 7.58 77 CYS A N 1
ATOM 614 N N B CYS A 1 80 ? 1.496 -10.778 -5.031 0.37 7.96 77 CYS A N 1
ATOM 615 C CA A CYS A 1 80 ? 0.077 -10.451 -4.887 0.63 8.02 77 CYS A CA 1
ATOM 616 C CA B CYS A 1 80 ? 0.084 -10.461 -4.926 0.37 8.05 77 CYS A CA 1
ATOM 617 C C A CYS A 1 80 ? -0.512 -10.001 -6.217 0.63 9.56 7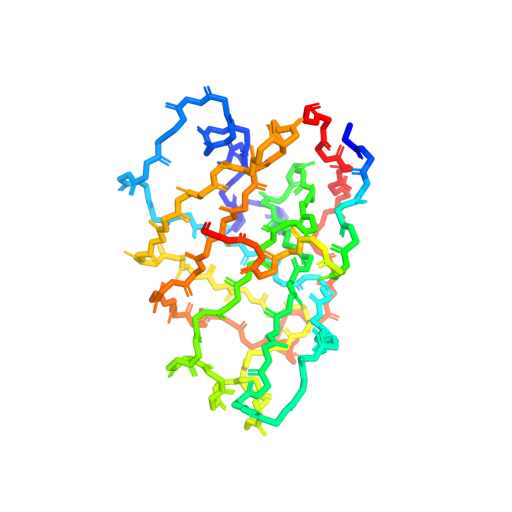7 CYS A C 1
ATOM 618 C C B CYS A 1 80 ? -0.504 -10.286 -6.315 0.37 9.27 77 CYS A C 1
ATOM 619 O O A CYS A 1 80 ? 0.201 -9.504 -7.092 0.63 11.02 77 CYS A O 1
ATOM 620 O O B CYS A 1 80 ? 0.208 -10.251 -7.321 0.37 10.26 77 CYS A O 1
ATOM 625 N N . GLN A 1 81 ? -1.827 -10.168 -6.355 1.00 7.88 78 GLN A N 1
ATOM 626 C CA . GLN A 1 81 ? -2.548 -9.759 -7.554 1.00 7.16 78 GLN A CA 1
ATOM 627 C C . GLN A 1 81 ? -3.444 -8.594 -7.171 1.00 9.67 78 GLN A C 1
ATOM 628 O O . GLN A 1 81 ? -4.190 -8.677 -6.187 1.00 5.80 78 GLN A O 1
ATOM 634 N N . ILE A 1 82 ? -3.338 -7.500 -7.917 1.00 10.76 79 ILE A N 1
ATOM 635 C CA . ILE A 1 82 ? -4.117 -6.303 -7.630 1.00 5.78 79 ILE A CA 1
ATOM 636 C C . ILE A 1 82 ? -5.494 -6.475 -8.251 1.00 9.78 79 ILE A C 1
ATOM 637 O O . ILE A 1 82 ? -5.615 -6.720 -9.455 1.00 10.18 79 ILE A O 1
ATOM 642 N N . HIS A 1 83 ? -6.536 -6.373 -7.433 1.00 9.11 80 HIS A N 1
ATOM 643 C CA . HIS A 1 83 ? -7.887 -6.519 -7.954 1.00 10.39 80 HIS A CA 1
ATOM 644 C C . HIS A 1 83 ? -8.607 -5.194 -8.135 1.00 13.17 80 HIS A C 1
ATOM 645 O O . HIS A 1 83 ? -9.581 -5.136 -8.893 1.00 16.04 80 HIS A O 1
ATOM 652 N N . ARG A 1 84 ? -8.151 -4.134 -7.479 1.00 8.60 81 ARG A N 1
ATOM 653 C CA . ARG A 1 84 ? -8.753 -2.823 -7.671 1.00 10.01 81 ARG A CA 1
ATOM 654 C C . ARG A 1 84 ? -7.728 -1.780 -7.264 1.00 14.42 81 ARG A C 1
ATOM 655 O O . ARG A 1 84 ? -7.144 -1.872 -6.180 1.00 15.15 81 ARG A O 1
ATOM 663 N N . PHE A 1 85 ? -7.493 -0.814 -8.147 1.00 6.70 82 PHE A N 1
ATOM 664 C CA . PHE A 1 85 ? -6.535 0.246 -7.881 1.00 11.99 82 PHE A CA 1
ATOM 665 C C . PHE A 1 85 ? -6.960 1.480 -8.657 1.00 14.24 82 PHE A C 1
ATOM 666 O O . PHE A 1 85 ? -7.685 1.393 -9.651 1.00 10.64 82 PHE A O 1
ATOM 674 N N . ILE A 1 86 ? -6.516 2.639 -8.178 1.00 7.24 83 ILE A N 1
ATOM 675 C CA . ILE A 1 86 ? -6.768 3.901 -8.856 1.00 10.89 83 ILE A CA 1
ATOM 676 C C . ILE A 1 86 ? -5.456 4.655 -8.969 1.00 13.80 83 ILE A C 1
ATOM 677 O O . ILE A 1 86 ? -4.540 4.481 -8.159 1.00 14.33 83 ILE A O 1
ATOM 682 N N . VAL A 1 87 ? -5.370 5.496 -9.991 1.00 13.95 84 VAL A N 1
ATOM 683 C CA . VAL A 1 87 ? -4.223 6.361 -10.213 1.00 15.13 84 VAL A CA 1
ATOM 684 C C . VAL A 1 87 ? -4.640 7.786 -9.888 1.00 15.01 84 VAL A C 1
ATOM 685 O O . VAL A 1 87 ? -5.704 8.243 -10.324 1.00 15.06 84 VAL A O 1
ATOM 689 N N . ASN A 1 88 ? -3.824 8.470 -9.090 1.00 11.39 85 ASN A N 1
ATOM 690 C CA A ASN A 1 88 ? -4.001 9.886 -8.811 0.35 16.05 85 ASN A CA 1
ATOM 691 C CA B ASN A 1 88 ? -3.995 9.885 -8.791 0.65 15.83 85 ASN A CA 1
ATOM 692 C C . ASN A 1 88 ? -2.739 10.628 -9.232 1.00 17.10 85 ASN A C 1
ATOM 693 O O . ASN A 1 88 ? -1.627 10.223 -8.881 1.00 18.71 85 ASN A O 1
ATOM 702 N N . THR A 1 89 ? -2.924 11.697 -10.000 1.00 9.71 86 THR A N 1
ATOM 703 C CA . THR A 1 89 ? -1.820 12.468 -10.554 1.00 9.97 86 THR A CA 1
ATOM 704 C C . THR A 1 89 ? -1.653 13.732 -9.719 1.00 13.73 86 THR A C 1
ATOM 705 O O . THR A 1 89 ? -2.598 14.520 -9.585 1.00 14.73 86 THR A O 1
ATOM 709 N N . LEU A 1 90 ? -0.463 13.920 -9.153 1.00 13.08 87 LEU A N 1
ATOM 710 C CA . LEU A 1 90 ? -0.215 15.085 -8.317 1.00 14.14 87 LEU A CA 1
ATOM 711 C C . LEU A 1 90 ? -0.117 16.346 -9.171 1.00 18.38 87 LEU A C 1
ATOM 712 O O . LEU A 1 90 ? -0.047 16.299 -10.402 1.00 11.74 87 LEU A O 1
ATOM 717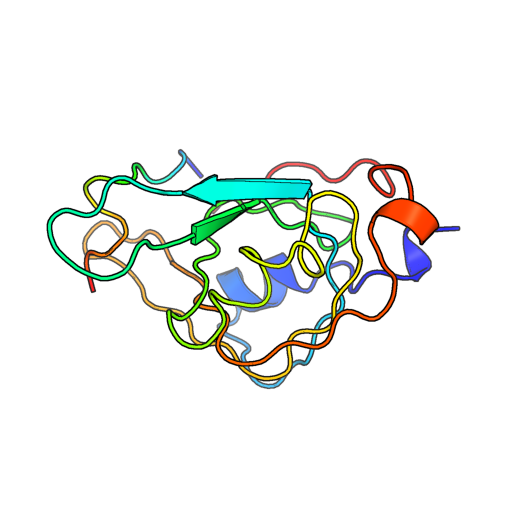 N N . LYS A 1 91 ? -0.094 17.494 -8.488 1.00 12.49 88 LYS A N 1
ATOM 718 C CA . LYS A 1 91 ? 0.018 18.770 -9.185 1.00 13.12 88 LYS A CA 1
ATOM 719 C C . LYS A 1 91 ? 1.323 18.882 -9.960 1.00 13.17 88 LYS A C 1
ATOM 720 O O . LYS A 1 91 ? 1.362 19.522 -11.017 1.00 15.66 88 LYS A O 1
ATOM 726 N N . ASP A 1 92 ? 2.399 18.273 -9.461 1.00 18.01 89 ASP A N 1
ATOM 727 C CA . ASP A 1 92 ? 3.682 18.360 -10.147 1.00 16.98 89 ASP A CA 1
ATOM 728 C C . ASP A 1 92 ? 3.805 17.376 -11.302 1.00 12.48 89 ASP A C 1
ATOM 729 O O . ASP A 1 92 ? 4.837 17.374 -11.981 1.00 16.42 89 ASP A O 1
ATOM 734 N N . GLY A 1 93 ? 2.790 16.546 -11.538 1.00 11.96 90 GLY A N 1
ATOM 735 C CA . GLY A 1 93 ? 2.764 15.652 -12.673 1.00 11.49 90 GLY A CA 1
ATOM 736 C C . GLY A 1 93 ? 3.078 14.205 -12.361 1.00 20.86 90 GLY A C 1
ATOM 737 O O . GLY A 1 93 ? 2.840 13.339 -13.213 1.00 12.49 90 GLY A O 1
ATOM 738 N N . ARG A 1 94 ? 3.602 13.912 -11.179 1.00 19.97 91 ARG A N 1
ATOM 739 C CA . ARG A 1 94 ? 3.915 12.533 -10.849 1.00 19.90 91 ARG A CA 1
ATOM 740 C C . ARG A 1 94 ? 2.652 11.798 -10.419 1.00 16.76 91 ARG A C 1
ATOM 741 O O . ARG A 1 94 ? 1.687 12.398 -9.931 1.00 12.08 91 ARG A O 1
ATOM 749 N N . ARG A 1 95 ? 2.655 10.487 -10.625 1.00 11.07 92 ARG A N 1
ATOM 750 C CA . ARG A 1 95 ? 1.452 9.685 -10.478 1.00 15.39 92 ARG A CA 1
ATOM 751 C C . ARG A 1 95 ? 1.577 8.716 -9.312 1.00 17.76 92 ARG A C 1
ATOM 752 O O . ARG A 1 95 ? 2.652 8.161 -9.057 1.00 15.77 92 ARG A O 1
ATOM 760 N N . VAL A 1 96 ? 0.462 8.534 -8.611 1.00 14.72 93 VAL A N 1
ATOM 761 C CA . VAL A 1 96 ? 0.360 7.687 -7.432 1.00 16.10 93 VAL A CA 1
ATOM 762 C C . VAL A 1 96 ? -0.614 6.564 -7.747 1.00 13.50 93 VAL A C 1
ATOM 763 O O . VAL A 1 96 ? -1.737 6.821 -8.194 1.00 16.24 93 VAL A O 1
ATOM 767 N N . VAL A 1 97 ? -0.191 5.327 -7.511 1.00 8.89 94 VAL A N 1
ATOM 768 C CA . VAL A 1 97 ? -1.050 4.162 -7.685 1.00 7.28 94 VAL A CA 1
ATOM 769 C C . VAL A 1 97 ? -1.511 3.723 -6.302 1.00 15.34 94 VAL A C 1
ATOM 770 O O . VAL A 1 97 ? -0.705 3.272 -5.481 1.00 12.67 94 VAL A O 1
ATOM 774 N N . ILE A 1 98 ? -2.808 3.849 -6.038 1.00 7.38 95 ILE A N 1
ATOM 775 C CA . ILE A 1 98 ? -3.383 3.499 -4.744 1.00 9.77 95 ILE A CA 1
ATOM 776 C C . ILE A 1 98 ? -4.019 2.121 -4.854 1.00 10.52 95 ILE A C 1
ATOM 777 O O . ILE A 1 98 ? -4.977 1.926 -5.613 1.00 9.57 95 ILE A O 1
ATOM 782 N N . LEU A 1 99 ? -3.490 1.168 -4.092 1.00 11.45 96 LEU A N 1
ATOM 783 C CA . LEU A 1 99 ? -4.008 -0.194 -4.087 1.00 11.19 96 LEU A CA 1
ATOM 784 C C . LEU A 1 99 ? -5.208 -0.281 -3.151 1.00 9.95 96 LEU A C 1
ATOM 785 O O . LEU A 1 99 ? -5.079 -0.055 -1.942 1.00 9.98 96 LEU A O 1
ATOM 790 N N . MET A 1 100 ? -6.371 -0.614 -3.707 1.00 6.98 97 MET A N 1
ATOM 791 C CA A MET A 1 100 ? -7.616 -0.699 -2.952 0.56 14.39 97 MET A CA 1
ATOM 792 C CA B MET A 1 100 ? -7.601 -0.697 -2.931 0.44 14.59 97 MET A CA 1
ATOM 793 C C . MET A 1 100 ? -7.990 -2.127 -2.578 1.00 15.16 97 MET A C 1
ATOM 794 O O . MET A 1 100 ? -8.459 -2.372 -1.462 1.00 13.44 97 MET A O 1
ATOM 803 N N . GLU A 1 101 ? -7.800 -3.075 -3.494 1.00 10.68 98 GLU A N 1
ATOM 804 C CA . GLU A 1 101 ? -8.065 -4.485 -3.242 1.00 7.99 98 GLU A CA 1
ATOM 805 C C . GLU A 1 101 ? -6.921 -5.304 -3.811 1.00 9.70 98 GLU A C 1
ATOM 806 O O . GLU A 1 101 ? -6.448 -5.035 -4.920 1.00 11.11 98 GLU A O 1
ATOM 812 N N . LEU A 1 102 ? -6.492 -6.310 -3.055 1.00 9.74 99 LEU A N 1
ATOM 813 C CA A LEU A 1 102 ? -5.404 -7.166 -3.491 0.76 12.01 99 LEU A CA 1
ATOM 814 C CA B LEU A 1 102 ? -5.343 -7.129 -3.419 0.24 11.76 99 LEU A CA 1
ATOM 815 C C . LEU A 1 102 ? -5.486 -8.487 -2.746 1.00 12.80 99 LEU A C 1
ATOM 816 O O . LEU A 1 102 ? -6.063 -8.581 -1.661 1.00 16.52 99 LEU A O 1
ATOM 825 N N . GLU A 1 103 ? -4.936 -9.523 -3.375 1.00 9.52 100 GLU A N 1
ATOM 826 C CA . GLU A 1 103 ? -4.869 -10.852 -2.782 1.00 8.39 100 GLU A CA 1
ATOM 827 C C . GLU A 1 103 ? -3.424 -11.316 -2.792 1.00 11.71 100 GLU A C 1
ATOM 828 O O . GLU A 1 103 ? -2.776 -11.303 -3.843 1.00 11.25 100 GLU A O 1
ATOM 834 N N . VAL A 1 104 ? -2.919 -11.725 -1.631 1.00 10.35 101 VAL A N 1
ATOM 835 C CA . VAL A 1 104 ? -1.573 -12.283 -1.561 1.00 8.52 101 VAL A CA 1
ATOM 836 C C . VAL A 1 104 ? -1.620 -13.694 -2.135 1.00 10.91 101 VAL A C 1
ATOM 837 O O . VAL A 1 104 ? -2.267 -14.583 -1.573 1.00 12.74 101 VAL A O 1
ATOM 841 N N . LEU A 1 105 ? -0.950 -13.900 -3.269 1.00 8.43 102 LEU A N 1
ATOM 842 C CA . LEU A 1 105 ? -0.960 -15.210 -3.908 1.00 7.79 102 LEU A CA 1
ATOM 843 C C . LEU A 1 105 ? 0.054 -16.150 -3.273 1.00 11.65 102 LEU A C 1
ATOM 844 O O . LEU A 1 105 ? -0.195 -17.356 -3.163 1.00 10.65 102 LEU A O 1
ATOM 849 N N . LYS A 1 106 ? 1.201 -15.618 -2.860 1.00 9.25 103 LYS A N 1
ATOM 850 C CA . LYS A 1 106 ? 2.258 -16.415 -2.257 1.00 9.04 103 LYS A CA 1
ATOM 851 C C . LYS A 1 106 ? 2.947 -15.569 -1.197 1.00 8.13 103 LYS A C 1
ATOM 852 O O . LYS A 1 106 ? 3.332 -14.428 -1.470 1.00 7.90 103 LYS A O 1
ATOM 858 N N . SER A 1 107 ? 3.086 -16.122 0.006 1.00 8.87 104 SER A N 1
ATOM 859 C CA . SER A 1 107 ? 3.661 -15.370 1.110 1.00 8.68 104 SER A CA 1
ATOM 860 C C . SER A 1 107 ? 5.132 -15.060 0.847 1.00 8.32 104 SER A C 1
ATOM 861 O O . SER A 1 107 ? 5.803 -15.713 0.043 1.00 11.41 104 SER A O 1
ATOM 864 N N . ALA A 1 108 ? 5.633 -14.049 1.560 1.00 8.03 105 ALA A N 1
ATOM 865 C CA . ALA A 1 108 ? 7.046 -13.701 1.472 1.00 8.49 105 ALA A CA 1
ATOM 866 C C . ALA A 1 108 ? 7.930 -14.883 1.842 1.00 11.81 105 ALA A C 1
ATOM 867 O O . ALA A 1 108 ? 8.976 -15.107 1.219 1.00 7.40 105 ALA A O 1
ATOM 869 N N . GLU A 1 109 ? 7.523 -15.653 2.856 1.00 8.04 106 GLU A N 1
ATOM 870 C CA . GLU A 1 109 ? 8.301 -16.808 3.288 1.00 12.27 106 GLU A CA 1
ATOM 871 C C . GLU A 1 109 ? 8.366 -17.878 2.208 1.00 12.52 106 GLU A C 1
ATOM 872 O O . GLU A 1 109 ? 9.360 -18.610 2.120 1.00 16.05 106 GLU A O 1
ATOM 878 N N . ALA A 1 110 ? 7.320 -17.993 1.387 1.00 9.29 107 ALA A N 1
ATOM 879 C CA . ALA A 1 110 ? 7.315 -19.000 0.334 1.00 14.10 107 ALA A CA 1
ATOM 880 C C . ALA A 1 110 ? 8.056 -18.532 -0.911 1.00 16.60 107 ALA A C 1
ATOM 881 O O . ALA A 1 110 ? 8.630 -19.358 -1.631 1.00 21.31 107 ALA A O 1
ATOM 883 N N . VAL A 1 111 ? 8.055 -17.228 -1.188 1.00 12.58 108 VAL A N 1
ATOM 884 C CA . VAL A 1 111 ? 8.788 -16.709 -2.340 1.00 12.04 108 VAL A CA 1
ATOM 885 C C . VAL A 1 111 ? 10.270 -16.578 -2.013 1.00 14.16 108 VAL A C 1
ATOM 886 O O . VAL A 1 111 ? 11.130 -17.129 -2.709 1.00 18.66 108 VAL A O 1
ATOM 890 N N . GLY A 1 112 ? 10.587 -15.827 -0.958 1.00 13.52 109 GLY A N 1
ATOM 891 C CA . GLY A 1 112 ? 11.904 -15.813 -0.366 1.00 16.12 109 GLY A CA 1
ATOM 892 C C . GLY A 1 112 ? 12.867 -14.766 -0.894 1.00 17.28 109 GLY A C 1
ATOM 893 O O . GLY A 1 112 ? 13.705 -14.278 -0.130 1.00 15.72 109 GLY A O 1
ATOM 894 N N . VAL A 1 113 ? 12.794 -14.426 -2.184 1.00 15.32 110 VAL A N 1
ATOM 895 C CA . VAL A 1 113 ? 13.777 -13.552 -2.814 1.00 12.72 110 VAL A CA 1
ATOM 896 C C . VAL A 1 113 ? 13.078 -12.590 -3.763 1.00 12.56 110 VAL A C 1
ATOM 897 O O . VAL A 1 113 ? 11.941 -12.810 -4.186 1.00 8.92 110 VAL A O 1
ATOM 901 N N . LYS A 1 114 ? 13.789 -11.520 -4.113 1.00 13.09 111 LYS A N 1
ATOM 902 C CA . LYS A 1 114 ? 13.341 -10.655 -5.196 1.00 15.20 111 LYS A CA 1
ATOM 903 C C . LYS A 1 114 ? 13.403 -11.424 -6.509 1.00 13.25 111 LYS A C 1
ATOM 904 O O . LYS A 1 114 ? 14.391 -12.106 -6.796 1.00 11.98 111 LYS A O 1
ATOM 910 N N . ILE A 1 115 ? 12.342 -11.325 -7.299 1.00 8.47 112 ILE A N 1
ATOM 911 C CA . ILE A 1 115 ? 12.218 -12.088 -8.533 1.00 13.41 112 ILE A CA 1
ATOM 912 C C . ILE A 1 115 ? 12.836 -11.295 -9.679 1.00 15.64 112 ILE A C 1
ATOM 913 O O . ILE A 1 115 ? 12.474 -10.135 -9.913 1.00 10.93 112 ILE A O 1
ATOM 918 N N . GLY A 1 116 ? 13.772 -11.922 -10.393 1.00 11.38 113 GLY A N 1
ATOM 919 C CA . GLY A 1 116 ? 14.356 -11.307 -11.568 1.00 13.79 113 GLY A CA 1
ATOM 920 C C . GLY A 1 116 ? 15.258 -10.134 -11.216 1.00 14.22 113 GLY A C 1
ATOM 921 O O . GLY A 1 116 ? 15.768 -10.008 -10.102 1.00 12.24 113 GLY A O 1
ATOM 922 N N . ASN A 1 117 ? 15.451 -9.262 -12.203 1.00 13.40 114 ASN A N 1
ATOM 923 C CA . ASN A 1 117 ? 16.246 -8.044 -12.043 1.00 19.39 114 ASN A CA 1
ATOM 924 C C . ASN A 1 117 ? 15.485 -6.864 -12.637 1.00 17.64 114 ASN A C 1
ATOM 925 O O . ASN A 1 117 ? 15.897 -6.288 -13.653 1.00 19.21 114 ASN A O 1
ATOM 930 N N . PRO A 1 118 ? 14.369 -6.472 -12.025 1.00 14.89 115 PRO A N 1
ATOM 931 C CA . PRO A 1 118 ? 13.622 -5.321 -12.540 1.00 9.60 115 PRO A CA 1
ATOM 932 C C . PRO A 1 118 ? 14.396 -4.027 -12.341 1.00 13.34 115 PRO A C 1
ATOM 933 O O . PRO A 1 118 ? 15.177 -3.880 -11.398 1.00 13.72 115 PRO A O 1
ATOM 937 N N . VAL A 1 119 ? 14.176 -3.085 -13.252 1.00 13.58 116 VAL A N 1
ATOM 938 C CA . VAL A 1 119 ? 14.872 -1.800 -13.210 1.00 17.78 116 VAL A CA 1
ATOM 939 C C . VAL A 1 119 ? 13.869 -0.698 -12.890 1.00 12.89 116 VAL A C 1
ATOM 940 O O . VAL A 1 119 ? 12.686 -0.819 -13.237 1.00 15.32 116 VAL A O 1
ATOM 944 N N . PRO A 1 120 ? 14.288 0.383 -12.233 1.00 14.39 117 PRO A N 1
ATOM 945 C CA . PRO A 1 120 ? 13.338 1.443 -11.867 1.00 14.20 117 PRO A CA 1
ATOM 946 C C . PRO A 1 120 ? 12.646 2.029 -13.089 1.00 15.49 117 PRO A C 1
ATOM 947 O O . PRO A 1 120 ? 13.282 2.338 -14.100 1.00 15.39 117 PRO A O 1
ATOM 951 N N . TYR A 1 121 ? 11.327 2.172 -12.987 1.00 13.57 118 TYR A N 1
ATOM 952 C CA . TYR A 1 121 ? 10.551 2.763 -14.065 1.00 13.65 118 TYR A CA 1
ATOM 953 C C . TYR A 1 121 ? 10.890 4.241 -14.213 1.00 20.02 118 TYR A C 1
ATOM 954 O O . TYR A 1 121 ? 11.055 4.956 -13.223 1.00 18.61 118 TYR A O 1
ATOM 963 N N . ASN A 1 122 ? 11.001 4.695 -15.462 1.00 24.56 119 ASN A N 1
ATOM 964 C CA . ASN A 1 122 ? 11.314 6.089 -15.775 1.00 32.22 119 ASN A CA 1
ATOM 965 C C . ASN A 1 122 ? 10.008 6.805 -16.103 1.00 34.39 119 ASN A C 1
ATOM 966 O O . ASN A 1 122 ? 9.491 6.707 -17.219 1.00 34.57 119 ASN A O 1
ATOM 971 N N . GLU A 1 123 ? 9.484 7.530 -15.123 0.97 33.50 120 GLU A N 1
ATOM 972 C CA . GLU A 1 123 ? 8.198 8.203 -15.231 0.72 34.49 120 GLU A CA 1
ATOM 973 C C . GLU A 1 123 ? 8.306 9.511 -16.002 0.53 37.83 120 GLU A C 1
ATOM 974 O O . GLU A 1 123 ? 9.256 10.271 -15.820 0.82 39.59 120 GLU A O 1
ATOM 981 N N . ASP B 2 1 ? 11.966 9.813 -13.490 1.00 112.95 1 ASP B N 1
ATOM 982 C CA . ASP B 2 1 ? 11.255 9.390 -12.289 1.00 112.84 1 ASP B CA 1
ATOM 983 C C . ASP B 2 1 ? 12.068 9.649 -11.032 1.00 111.91 1 ASP B C 1
ATOM 984 O O . ASP B 2 1 ? 12.626 8.721 -10.445 1.00 112.77 1 ASP B O 1
ATOM 989 N N . ASN B 2 2 ? 12.130 10.907 -10.612 1.00 109.59 2 ASN B N 1
ATOM 990 C CA . ASN B 2 2 ? 12.702 11.222 -9.313 1.00 107.37 2 ASN B CA 1
ATOM 991 C C . ASN B 2 2 ? 11.670 10.909 -8.235 1.00 104.59 2 ASN B C 1
ATOM 992 O O . ASN B 2 2 ? 10.532 11.387 -8.299 1.00 105.70 2 ASN B O 1
ATOM 997 N N . GLY B 2 3 ? 12.071 10.103 -7.254 1.00 101.12 3 GLY B N 1
ATOM 998 C CA . GLY B 2 3 ? 11.110 9.512 -6.333 1.00 93.80 3 GLY B CA 1
ATOM 999 C C . GLY B 2 3 ? 10.325 10.553 -5.549 1.00 87.69 3 GLY B C 1
ATOM 1000 O O . GLY B 2 3 ? 10.874 11.540 -5.058 1.00 90.19 3 GLY B O 1
ATOM 1001 N N . ILE B 2 4 ? 9.023 10.309 -5.423 1.00 77.82 4 ILE B N 1
ATOM 1002 C CA . ILE B 2 4 ? 8.126 11.236 -4.742 1.00 70.21 4 ILE B CA 1
ATOM 1003 C C . ILE B 2 4 ? 8.362 11.155 -3.241 1.00 73.77 4 ILE B C 1
ATOM 1004 O O . ILE B 2 4 ? 8.320 10.070 -2.649 1.00 76.51 4 ILE B O 1
ATOM 1009 N N . ASP B 2 5 ? 8.600 12.304 -2.620 1.00 78.62 5 ASP B N 1
ATOM 1010 C CA . ASP B 2 5 ? 8.766 12.355 -1.176 1.00 78.50 5 ASP B CA 1
ATOM 1011 C C . ASP B 2 5 ? 7.429 12.144 -0.472 1.00 75.08 5 ASP B C 1
ATOM 1012 O O . ASP B 2 5 ? 6.358 12.369 -1.042 1.00 75.45 5 ASP B O 1
ATOM 1017 N N . ASP B 2 6 ? 7.504 11.703 0.787 1.00 72.05 6 ASP B N 1
ATOM 1018 C CA . ASP B 2 6 ? 6.294 11.491 1.576 1.00 70.44 6 ASP B CA 1
ATOM 1019 C C . ASP B 2 6 ? 5.522 12.785 1.782 1.00 73.21 6 ASP B C 1
ATOM 1020 O O . ASP B 2 6 ? 4.290 12.761 1.887 1.00 71.64 6 ASP B O 1
ATOM 1025 N N . ALA B 2 7 ? 6.227 13.920 1.841 1.00 77.34 7 ALA B N 1
ATOM 1026 C CA . ALA B 2 7 ? 5.583 15.193 2.148 1.00 82.08 7 ALA B CA 1
ATOM 1027 C C . ALA B 2 7 ? 4.504 15.547 1.133 1.00 89.61 7 ALA B C 1
ATOM 1028 O O . ALA B 2 7 ? 3.491 16.158 1.491 1.00 90.94 7 ALA B O 1
ATOM 1030 N N . TYR B 2 8 ? 4.696 15.170 -0.131 1.00 97.71 8 TYR B N 1
ATOM 1031 C CA . TYR B 2 8 ? 3.744 15.480 -1.188 1.00 105.33 8 TYR B CA 1
ATOM 1032 C C . TYR B 2 8 ? 3.009 14.239 -1.687 1.00 104.39 8 TYR B C 1
ATOM 1033 O O . TYR B 2 8 ? 2.490 14.243 -2.806 1.00 104.60 8 TYR B O 1
ATOM 1042 N N . PHE B 2 9 ? 2.939 13.180 -0.879 1.00 102.80 9 PHE B N 1
ATOM 1043 C CA . PHE B 2 9 ? 2.433 11.906 -1.375 1.00 100.17 9 PHE B CA 1
ATOM 1044 C C . PHE B 2 9 ? 0.978 11.631 -1.011 1.00 95.05 9 PHE B C 1
ATOM 1045 O O . PHE B 2 9 ? 0.225 11.150 -1.865 1.00 94.49 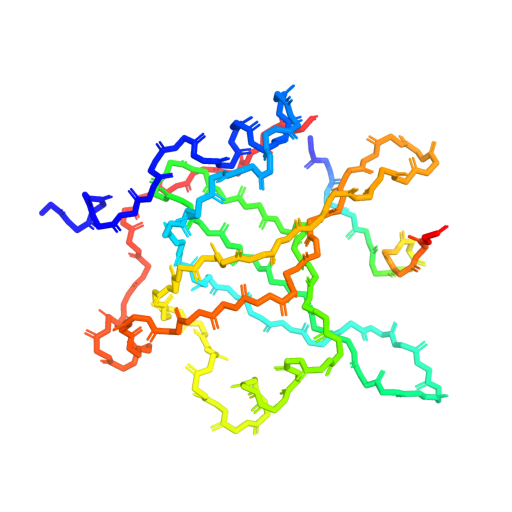9 PHE B O 1
ATOM 1053 N N . LEU B 2 10 ? 0.547 11.907 0.224 1.00 89.42 10 LEU B N 1
ATOM 1054 C CA . LEU B 2 10 ? -0.891 11.901 0.478 1.00 85.17 10 LEU B CA 1
ATOM 1055 C C . LEU B 2 10 ? -1.577 13.133 -0.085 1.00 86.72 10 LEU B C 1
ATOM 1056 O O . LEU B 2 10 ? -2.792 13.277 0.090 1.00 86.96 10 LEU B O 1
ATOM 1061 N N . GLU B 2 11 ? -0.826 14.043 -0.696 1.00 88.70 11 GLU B N 1
ATOM 1062 C CA . GLU B 2 11 ? -1.429 15.052 -1.551 1.00 92.53 11 GLU B CA 1
ATOM 1063 C C . GLU B 2 11 ? -2.365 14.369 -2.532 1.00 94.53 11 GLU B C 1
ATOM 1064 O O . GLU B 2 11 ? -1.954 13.468 -3.269 1.00 95.83 11 GLU B O 1
ATOM 1070 N N . ALA B 2 12 ? -3.632 14.763 -2.511 1.00 94.56 12 ALA B N 1
ATOM 1071 C CA . ALA B 2 12 ? -4.627 14.139 -3.373 1.00 94.22 12 ALA B CA 1
ATOM 1072 C C . ALA B 2 12 ? -5.776 15.100 -3.649 1.00 94.57 12 ALA B C 1
ATOM 1073 O O . ALA B 2 12 ? -5.553 16.268 -3.968 1.00 94.82 12 ALA B O 1
#

Foldseek 3Di:
DQLVQFQPCPVVCCVPVVDFQAFTKKFWAAKDWDDDPPDQIKIWTFIGRQAATERQEIEDSVCVVCVVVQQRGHGWIKIQDGWHWDADPVGDIHIYGHDMGGPGGNVRRVDDHHDYYHDDD/DPDDDPVCVVVD

B-factor: mean 25.63, std 25.2, range [5.6, 132.64]

Nearest PDB structures (foldseek):
  5n85-assembly1_B  TM=1.091E+00  e=1.204E+00  Homo sapiens
  5e7n-assembly1_A  TM=1.001E+00  e=4.912E-24  Homo sapiens
  4ipg-assembly1_A  TM=9.982E-01  e=4.912E-24  Homo sapiens
  4ipd-assembly1_A  TM=9.938E-01  e=1.415E-23  Homo sapiens
  2b29-assembly1_A  TM=9.758E-01  e=1.881E-22  Homo sapiens

Sequence (133 aa):
HMMVGQLSRGAIAAIMQKGDTNIKPILQVINIRPITTGNSPPRYRLLMMSDGLNTLSSSFMMLATTQLNPLLVEEEQLSSSNCVCCQIHRFIVNNTLKDGRRVVILMMELLEVLKSAEAVGVKIGNPVPYNEDNGIDDAYFLEA

Solvent-accessible surface area: 6982 Å² total; per-residue (Å²): 175,110,30,36,121,9,37,114,25,10,0,24,20,3,10,127,148,40,38,64,140,52,107,4,44,0,0,0,35,66,31,100,87,5,119,50,58,116,75,83,55,45,21,23,0,56,0,0,0,5,95,24,14,6,38,4,0,5,0,5,54,118,24,11,67,50,24,99,116,134,88,1,33,45,40,0,10,0,42,1,52,123,9,64,38,47,76,11,189,87,46,50,84,4,0,23,1,31,90,16,102,50,90,114,45,12,144,64,22,42,79,101,5,45,126,10,83,98,21,127,82,74,133,47,3,67,23,82,108,4,80,65,125

Secondary structure (DSSP, 8-state):
-GGGGS-TTHHHIIIII---S---EEEEEEEEEE---SS--EEEEEEE-SSEEEEEEEE-GGGHHHHHTTSS-TT-EEEEEEEEEEE-TTS-EEEEEEEEEEEE-HHHH-S--S--EE---/-PPPPGGGTS--